Protein AF-A0A1X0U399-F1 (afdb_monomer)

Solvent-accessible surface area (backbone atoms only — not comparable to full-atom values): 4858 Å² total; per-residue (Å²): 131,66,64,55,65,74,42,85,93,48,48,71,66,57,50,51,50,39,46,75,72,70,36,84,44,57,71,55,42,54,76,54,52,73,66,56,58,50,54,53,35,44,75,69,66,49,54,81,44,72,66,49,60,54,52,54,51,51,53,43,47,65,47,62,48,80,78,72,50,80,84,53,56,66,66,64,77,76,111

Structure (mmCIF, N/CA/C/O backbone):
data_AF-A0A1X0U399-F1
#
_entry.id   AF-A0A1X0U399-F1
#
loop_
_atom_site.group_PDB
_atom_site.id
_atom_site.type_symbol
_atom_site.label_atom_id
_atom_site.label_alt_id
_atom_site.label_comp_id
_atom_site.label_asym_id
_atom_site.label_entity_id
_atom_site.label_seq_id
_atom_site.pdbx_PDB_ins_code
_atom_site.Cartn_x
_atom_site.Cartn_y
_atom_site.Cartn_z
_atom_site.occupancy
_atom_site.B_iso_or_equiv
_atom_site.auth_seq_id
_atom_site.auth_comp_id
_atom_site.auth_asym_id
_atom_site.auth_atom_id
_atom_site.pdbx_PDB_model_num
ATOM 1 N N . MET A 1 1 ? -12.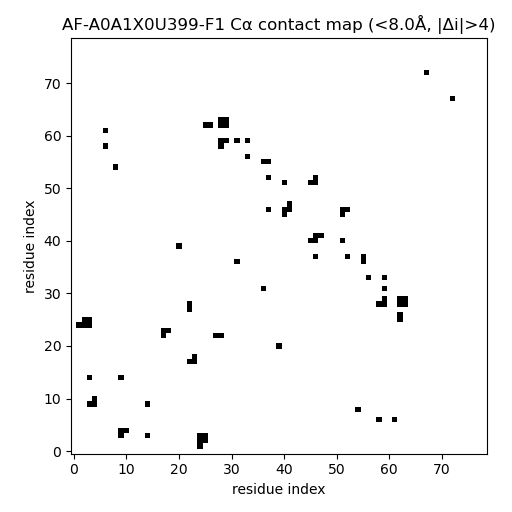482 10.710 1.697 1.00 68.50 1 MET A N 1
ATOM 2 C CA . MET A 1 1 ? -11.097 10.624 2.207 1.00 68.50 1 MET A CA 1
ATOM 3 C C . MET A 1 1 ? -10.629 9.212 1.926 1.00 68.50 1 MET A C 1
ATOM 5 O O . MET A 1 1 ? -11.382 8.300 2.240 1.00 68.50 1 MET A O 1
ATOM 9 N N . SER A 1 2 ? -9.495 9.049 1.245 1.00 84.00 2 SER A N 1
ATOM 10 C CA . SER A 1 2 ? -9.002 7.735 0.816 1.00 84.00 2 SER A CA 1
ATOM 11 C C . SER A 1 2 ? -8.782 6.797 2.000 1.00 84.00 2 SER A C 1
ATOM 13 O O . SER A 1 2 ? -8.334 7.229 3.066 1.00 84.00 2 SER A O 1
ATOM 15 N N . ASP A 1 3 ? -9.085 5.516 1.808 1.00 86.19 3 ASP A N 1
ATOM 16 C CA . ASP A 1 3 ? -8.892 4.486 2.827 1.00 86.19 3 ASP A CA 1
ATOM 17 C C . ASP A 1 3 ? -7.417 4.315 3.194 1.00 86.19 3 ASP A C 1
ATOM 19 O O . ASP A 1 3 ? -7.104 4.046 4.354 1.00 86.19 3 ASP A O 1
ATOM 23 N N . PHE A 1 4 ? -6.503 4.592 2.264 1.00 87.94 4 PHE A N 1
ATOM 24 C CA . PHE A 1 4 ? -5.068 4.572 2.526 1.00 87.94 4 PHE A CA 1
ATOM 25 C C . PHE A 1 4 ? -4.635 5.601 3.572 1.00 87.94 4 PHE A C 1
ATOM 27 O O . PHE A 1 4 ? -3.721 5.327 4.344 1.00 87.94 4 PHE A O 1
ATOM 34 N N . LYS A 1 5 ? -5.347 6.729 3.713 1.00 88.31 5 LYS A N 1
ATOM 35 C CA . LYS A 1 5 ? -5.066 7.724 4.766 1.00 88.31 5 LYS A CA 1
ATOM 36 C C . LYS A 1 5 ? -5.372 7.225 6.181 1.00 88.31 5 LYS A C 1
ATOM 38 O O . LYS A 1 5 ? -4.994 7.878 7.150 1.00 88.31 5 LYS A O 1
ATOM 43 N N . LYS A 1 6 ? -6.050 6.081 6.330 1.00 88.81 6 LYS A N 1
ATOM 44 C CA . LYS A 1 6 ? -6.232 5.414 7.631 1.00 88.81 6 LYS A CA 1
ATOM 45 C C . LYS A 1 6 ? -4.966 4.674 8.071 1.00 88.81 6 LYS A C 1
ATOM 47 O O . LYS A 1 6 ? -4.857 4.316 9.248 1.00 88.81 6 LYS A O 1
ATOM 52 N N . ILE A 1 7 ? -4.053 4.397 7.142 1.00 87.00 7 ILE A N 1
ATOM 53 C CA . ILE A 1 7 ? -2.774 3.748 7.402 1.00 87.00 7 ILE A CA 1
ATOM 54 C C . ILE A 1 7 ? -1.793 4.828 7.894 1.00 87.00 7 ILE A C 1
ATOM 56 O O . ILE A 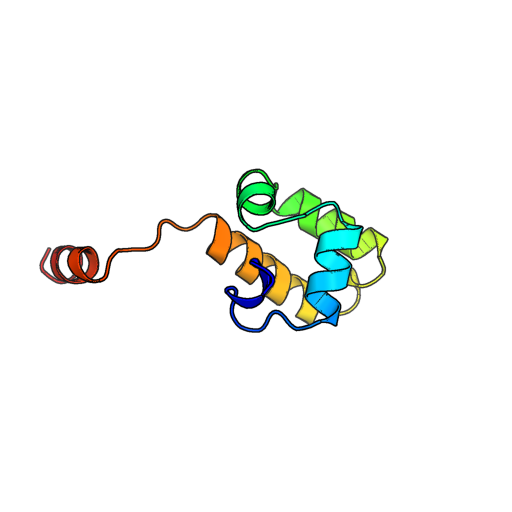1 7 ? -1.619 5.842 7.214 1.00 87.00 7 ILE A O 1
ATOM 60 N N . PRO A 1 8 ? -1.157 4.657 9.068 1.00 84.19 8 PRO A N 1
ATOM 61 C CA . PRO A 1 8 ? -0.167 5.610 9.563 1.00 84.19 8 PRO A CA 1
ATOM 62 C C . PRO A 1 8 ? 0.927 5.885 8.526 1.00 84.19 8 PRO A C 1
ATOM 64 O O . PRO A 1 8 ? 1.324 4.982 7.803 1.00 84.19 8 PRO A O 1
ATOM 67 N N . TYR A 1 9 ? 1.426 7.121 8.460 1.00 80.38 9 TYR A N 1
ATOM 68 C CA . TYR A 1 9 ? 2.546 7.522 7.590 1.00 80.38 9 TYR A CA 1
ATOM 69 C C . TYR A 1 9 ? 2.316 7.399 6.072 1.00 80.38 9 TYR A C 1
ATOM 71 O O . TYR A 1 9 ? 3.226 7.699 5.301 1.00 80.38 9 TYR A O 1
ATOM 79 N N . VAL A 1 10 ? 1.109 7.041 5.617 1.00 87.00 10 VAL A N 1
ATOM 80 C CA . VAL A 1 10 ? 0.775 7.033 4.186 1.00 87.00 10 VAL A CA 1
ATOM 81 C C . VAL A 1 10 ? 0.432 8.446 3.704 1.00 87.00 10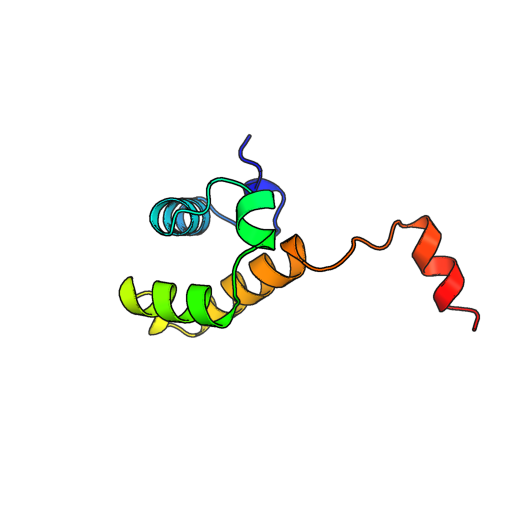 VAL A C 1
ATOM 83 O O . VAL A 1 10 ? -0.669 8.970 3.902 1.00 87.00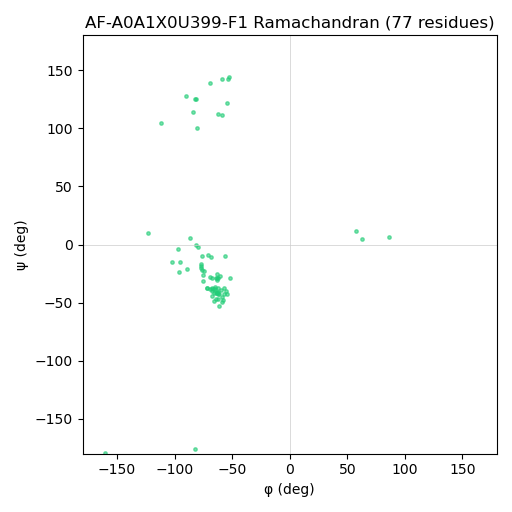 10 VAL A O 1
ATOM 86 N N . GLY A 1 11 ? 1.422 9.072 3.062 1.00 87.19 11 GLY A N 1
ATOM 87 C CA . GLY A 1 11 ? 1.309 10.363 2.380 1.00 87.19 11 GLY A CA 1
ATOM 88 C C . GLY A 1 11 ? 0.724 10.254 0.967 1.00 87.19 11 GLY A C 1
ATOM 89 O O . GLY A 1 11 ? 0.286 9.192 0.538 1.00 87.19 11 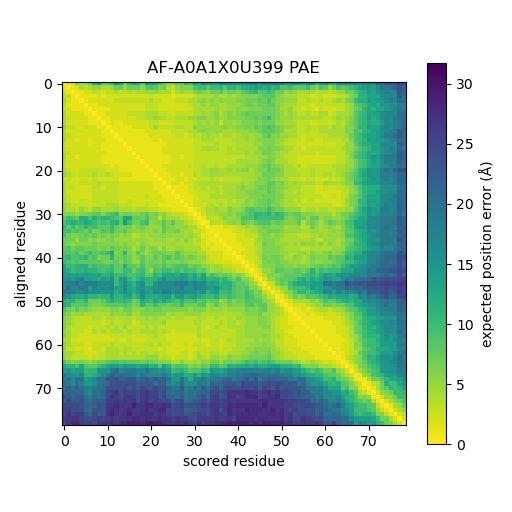GLY A O 1
ATOM 90 N N . GLU A 1 12 ? 0.666 11.372 0.239 1.00 90.19 12 GLU A N 1
ATOM 91 C CA . GLU A 1 12 ? 0.151 11.410 -1.146 1.00 90.19 12 GLU A CA 1
ATOM 92 C C . GLU A 1 12 ? 1.024 10.622 -2.130 1.00 90.19 12 GLU A C 1
ATOM 94 O O . GLU A 1 12 ? 0.489 9.918 -2.983 1.00 90.19 12 GLU A O 1
ATOM 99 N N . ALA A 1 13 ? 2.350 10.676 -1.970 1.00 85.94 13 ALA A N 1
ATOM 100 C CA . ALA A 1 13 ? 3.283 9.924 -2.809 1.00 85.94 13 ALA A CA 1
ATOM 101 C C . ALA A 1 13 ? 3.052 8.409 -2.686 1.00 85.94 13 ALA A C 1
ATOM 103 O O . ALA A 1 13 ? 2.775 7.745 -3.676 1.00 85.94 13 ALA A O 1
ATOM 104 N N . THR A 1 14 ? 3.037 7.884 -1.457 1.00 85.25 14 THR A N 1
ATOM 105 C CA . THR A 1 14 ? 2.805 6.454 -1.201 1.00 85.25 14 THR A CA 1
ATOM 106 C C . THR A 1 14 ? 1.429 5.992 -1.673 1.00 85.25 14 THR A C 1
ATOM 108 O O . THR A 1 14 ? 1.294 4.892 -2.188 1.00 85.25 14 THR A O 1
ATOM 111 N N . GLU A 1 15 ? 0.397 6.820 -1.517 1.00 89.69 15 GLU A N 1
ATOM 112 C CA . GLU A 1 15 ? -0.927 6.518 -2.063 1.00 89.69 15 GLU A CA 1
ATOM 113 C C . GLU A 1 15 ? -0.918 6.445 -3.596 1.00 89.69 15 GLU A C 1
ATOM 115 O O . GLU A 1 15 ? -1.513 5.535 -4.167 1.00 89.69 15 GLU A O 1
ATOM 120 N N . THR A 1 16 ? -0.214 7.364 -4.258 1.00 88.88 16 THR A N 1
ATOM 121 C CA . THR A 1 16 ? -0.060 7.352 -5.719 1.00 88.88 16 THR A CA 1
ATOM 122 C C . THR A 1 16 ? 0.666 6.093 -6.184 1.00 88.88 16 THR A C 1
ATOM 124 O O . THR A 1 16 ? 0.226 5.460 -7.141 1.00 88.88 16 THR A O 1
ATOM 127 N N . ASP A 1 17 ? 1.719 5.688 -5.472 1.00 84.88 17 ASP A N 1
ATOM 128 C CA . ASP A 1 17 ? 2.445 4.455 -5.767 1.00 84.88 17 ASP A CA 1
ATOM 129 C C . ASP A 1 17 ? 1.533 3.230 -5.608 1.00 84.88 17 ASP A C 1
ATOM 131 O O . ASP A 1 17 ? 1.457 2.401 -6.507 1.00 84.88 17 ASP A O 1
ATOM 135 N N . LEU A 1 18 ? 0.773 3.135 -4.509 1.00 86.94 18 LEU A N 1
ATOM 136 C CA . LEU A 1 18 ? -0.173 2.035 -4.281 1.00 86.94 18 LEU A CA 1
ATOM 137 C C . LEU A 1 18 ? -1.207 1.922 -5.407 1.00 86.94 18 LEU A C 1
ATOM 139 O O . LEU A 1 18 ? -1.464 0.820 -5.891 1.00 86.94 18 LEU A O 1
ATOM 143 N N . LEU A 1 19 ? -1.742 3.054 -5.868 1.00 89.31 19 LEU A N 1
ATOM 144 C CA . LEU A 1 19 ? -2.670 3.095 -6.997 1.00 89.31 19 LEU A CA 1
ATOM 145 C C . LEU A 1 19 ? -1.997 2.675 -8.310 1.00 89.31 19 LEU A C 1
ATOM 147 O O . LEU A 1 19 ? -2.586 1.915 -9.077 1.00 89.31 19 LEU A O 1
ATOM 151 N N . ALA A 1 20 ? -0.761 3.119 -8.562 1.00 86.38 20 ALA A N 1
ATOM 152 C CA . ALA A 1 20 ? 0.019 2.714 -9.734 1.00 86.38 20 ALA A CA 1
ATOM 153 C C . ALA A 1 20 ? 0.346 1.209 -9.729 1.00 86.38 20 ALA A C 1
ATOM 155 O O . ALA A 1 20 ? 0.443 0.593 -10.789 1.00 86.38 20 ALA A O 1
ATOM 156 N N . LEU A 1 21 ? 0.454 0.614 -8.540 1.00 81.44 21 LEU A N 1
ATOM 157 C CA . LEU A 1 21 ? 0.616 -0.823 -8.321 1.00 81.44 21 LEU A CA 1
ATOM 158 C C . LEU A 1 21 ? -0.693 -1.622 -8.423 1.00 81.44 21 LEU A C 1
ATOM 160 O O . LEU A 1 21 ? -0.671 -2.845 -8.316 1.00 81.44 21 LEU A O 1
ATOM 164 N N . GLY A 1 22 ? -1.829 -0.956 -8.645 1.00 87.25 22 GLY A N 1
ATOM 165 C CA . GLY A 1 22 ? -3.139 -1.595 -8.771 1.00 87.25 22 GLY A CA 1
ATOM 166 C C . GLY A 1 22 ? -3.860 -1.838 -7.442 1.00 87.25 22 GLY A C 1
ATOM 167 O O . GLY A 1 22 ? -4.931 -2.443 -7.441 1.00 87.25 22 GLY A O 1
ATOM 168 N N . TYR A 1 23 ? -3.329 -1.344 -6.320 1.00 89.06 23 TYR A N 1
ATOM 169 C CA . TYR A 1 23 ? -4.027 -1.367 -5.037 1.00 89.06 23 TYR A CA 1
ATOM 170 C C . TYR A 1 23 ? -4.970 -0.169 -4.945 1.00 89.06 23 TYR A C 1
ATOM 172 O O . TYR A 1 23 ? -4.539 0.980 -4.880 1.00 89.06 23 TYR A O 1
ATOM 180 N N . THR A 1 24 ? -6.275 -0.430 -4.918 1.00 90.69 24 THR A N 1
ATOM 181 C CA . THR A 1 24 ? -7.314 0.614 -4.922 1.00 90.69 24 THR A CA 1
ATOM 182 C C . THR A 1 24 ? -7.828 0.969 -3.530 1.00 90.69 24 THR A C 1
ATOM 184 O O . THR A 1 24 ? -8.351 2.062 -3.329 1.00 90.69 24 THR A O 1
ATOM 187 N N . ASP A 1 25 ? -7.693 0.052 -2.569 1.00 89.81 25 ASP A N 1
ATOM 188 C CA . ASP A 1 25 ? -8.140 0.217 -1.182 1.00 89.81 25 ASP A CA 1
ATOM 189 C C . ASP A 1 25 ? -7.437 -0.762 -0.212 1.00 89.81 25 ASP A C 1
ATOM 191 O O . ASP A 1 25 ? -6.609 -1.588 -0.605 1.00 89.81 25 ASP A O 1
ATOM 195 N N . ILE A 1 26 ? -7.777 -0.706 1.083 1.00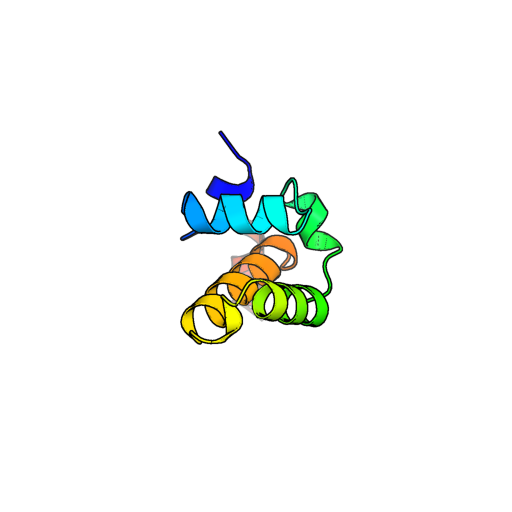 87.94 26 ILE A N 1
ATOM 196 C CA . ILE A 1 26 ? -7.226 -1.624 2.097 1.00 87.94 26 ILE A CA 1
ATOM 197 C C . ILE A 1 26 ? -7.607 -3.090 1.825 1.00 87.94 26 ILE A C 1
ATOM 199 O O . ILE A 1 26 ? -6.849 -3.987 2.187 1.00 87.94 26 ILE A O 1
ATOM 203 N N . ALA A 1 27 ? -8.759 -3.372 1.210 1.00 87.06 27 ALA A N 1
ATOM 204 C CA . ALA A 1 27 ? -9.158 -4.745 0.911 1.00 87.06 27 ALA A CA 1
ATOM 205 C C . ALA A 1 27 ? -8.268 -5.355 -0.182 1.00 87.06 27 ALA A C 1
ATOM 207 O O . ALA A 1 27 ? -7.847 -6.502 -0.039 1.00 87.06 27 ALA A O 1
ATOM 208 N N . SER A 1 28 ? -7.890 -4.573 -1.197 1.00 86.44 28 SER A N 1
ATOM 209 C CA . SER A 1 28 ? -6.931 -4.985 -2.230 1.00 86.44 28 SER A CA 1
ATOM 210 C C . SER A 1 28 ? -5.545 -5.326 -1.658 1.00 86.44 28 SER A C 1
ATOM 212 O O . SER A 1 28 ? -4.856 -6.193 -2.188 1.00 86.44 28 SER A O 1
ATOM 214 N N . LEU A 1 29 ? -5.168 -4.734 -0.516 1.00 86.06 29 LEU A N 1
ATOM 215 C CA . LEU A 1 29 ? -3.919 -5.041 0.195 1.00 86.06 29 LEU A CA 1
ATOM 216 C C . LEU A 1 29 ? -3.961 -6.353 0.996 1.00 86.06 29 LEU A C 1
ATOM 218 O O . LEU A 1 29 ? -2.911 -6.902 1.323 1.00 86.06 29 LEU A O 1
ATOM 222 N N . LYS A 1 30 ? -5.149 -6.872 1.332 1.00 81.19 30 LYS A N 1
ATOM 223 C CA . LYS A 1 30 ? -5.291 -8.115 2.120 1.00 81.19 30 LYS A CA 1
ATOM 224 C C . LYS A 1 30 ? -4.994 -9.380 1.327 1.00 81.19 30 LYS A C 1
ATOM 226 O O . LYS A 1 30 ? -4.721 -10.424 1.903 1.00 81.19 30 LYS A O 1
ATOM 231 N N . VAL A 1 31 ? -5.109 -9.294 0.009 1.00 78.69 31 VAL A N 1
ATOM 232 C CA . VAL A 1 31 ? -4.790 -10.395 -0.905 1.00 78.69 31 VAL A CA 1
ATOM 233 C C . VAL A 1 31 ? -3.385 -10.260 -1.488 1.00 78.69 31 VAL A C 1
ATOM 235 O O . VAL A 1 31 ? -2.948 -11.138 -2.223 1.00 78.69 31 VAL A O 1
ATOM 238 N N . ALA A 1 32 ? -2.683 -9.167 -1.174 1.00 78.25 32 ALA A N 1
ATOM 239 C CA . ALA A 1 32 ? -1.345 -8.912 -1.676 1.00 78.25 32 ALA A CA 1
ATOM 240 C C . ALA A 1 32 ? -0.337 -9.885 -1.053 1.00 78.25 32 ALA A C 1
ATOM 242 O O . ALA A 1 32 ? -0.369 -10.135 0.151 1.00 78.25 32 ALA A O 1
ATOM 243 N N . VAL A 1 33 ? 0.597 -10.387 -1.859 1.00 77.19 33 VAL A N 1
ATOM 244 C CA . VAL A 1 33 ? 1.758 -11.138 -1.374 1.00 77.19 33 VAL A CA 1
ATOM 245 C C . VAL A 1 33 ? 2.891 -10.147 -1.120 1.00 77.19 33 VAL A C 1
ATOM 247 O O . VAL A 1 33 ? 3.237 -9.352 -1.991 1.00 77.19 33 VAL A O 1
ATOM 250 N N . LEU A 1 34 ? 3.480 -10.178 0.079 1.00 74.69 34 LEU A N 1
ATOM 251 C CA . LEU A 1 34 ? 4.514 -9.216 0.482 1.00 74.69 34 LEU A CA 1
ATOM 252 C C . LEU A 1 34 ? 5.720 -9.203 -0.475 1.00 74.69 34 LEU A C 1
ATOM 254 O O . LEU A 1 34 ? 6.260 -8.135 -0.766 1.00 74.69 34 LEU A O 1
ATOM 258 N N . ASP A 1 35 ? 6.109 -10.373 -0.982 1.00 74.38 35 ASP A N 1
ATOM 259 C CA . ASP A 1 35 ? 7.203 -10.503 -1.948 1.00 74.38 35 ASP A CA 1
ATOM 260 C C . ASP A 1 35 ? 6.845 -9.871 -3.301 1.00 74.38 35 ASP A C 1
ATOM 262 O O . ASP A 1 35 ? 7.681 -9.200 -3.900 1.00 74.38 35 ASP A O 1
ATOM 266 N N . GLU A 1 36 ? 5.593 -9.987 -3.752 1.00 78.56 36 GLU A N 1
ATOM 267 C CA . GLU A 1 36 ? 5.127 -9.340 -4.985 1.00 78.56 36 GLU A CA 1
ATOM 268 C C . GLU A 1 36 ? 5.101 -7.819 -4.829 1.00 78.56 36 GLU A C 1
ATOM 270 O O . GLU A 1 36 ? 5.630 -7.108 -5.682 1.00 78.56 36 GLU A O 1
ATOM 275 N N . MET A 1 37 ? 4.587 -7.303 -3.703 1.00 78.56 37 MET A N 1
ATOM 276 C CA . MET A 1 37 ? 4.655 -5.867 -3.394 1.00 78.56 37 MET A CA 1
ATOM 277 C C . MET A 1 37 ? 6.099 -5.359 -3.453 1.00 78.56 37 MET A C 1
ATOM 279 O O . MET A 1 37 ? 6.364 -4.293 -4.005 1.00 78.56 37 MET A O 1
ATOM 283 N N . PHE A 1 38 ? 7.047 -6.131 -2.917 1.00 75.88 38 PHE A N 1
ATOM 284 C CA . PHE A 1 38 ? 8.461 -5.780 -2.953 1.00 75.88 38 PHE A CA 1
ATOM 285 C C . PHE A 1 38 ? 9.031 -5.772 -4.376 1.00 75.88 38 PHE A C 1
ATOM 287 O O . PHE A 1 38 ? 9.659 -4.786 -4.770 1.00 75.88 38 PHE A O 1
ATOM 294 N N . GLU A 1 39 ? 8.796 -6.818 -5.169 1.00 77.50 39 GLU A N 1
ATOM 295 C CA . GLU A 1 39 ? 9.255 -6.865 -6.563 1.00 77.50 39 GLU A CA 1
ATOM 296 C C . GLU A 1 39 ? 8.670 -5.718 -7.395 1.00 77.50 39 GLU A C 1
ATOM 298 O O . GLU A 1 39 ? 9.384 -5.070 -8.163 1.00 77.50 39 GLU A O 1
ATOM 303 N N . HIS A 1 40 ? 7.406 -5.371 -7.168 1.00 73.94 40 HIS A N 1
ATOM 304 C CA . HIS A 1 40 ? 6.791 -4.231 -7.826 1.00 73.94 40 HIS A CA 1
ATOM 305 C C . HIS A 1 40 ? 7.427 -2.887 -7.429 1.00 73.94 40 HIS A C 1
ATOM 307 O O . HIS A 1 40 ? 7.622 -2.024 -8.284 1.00 73.94 40 HIS A O 1
ATOM 313 N N . THR A 1 41 ? 7.838 -2.707 -6.169 1.00 72.06 41 THR A N 1
ATOM 314 C CA . THR A 1 41 ? 8.563 -1.487 -5.761 1.00 72.06 41 THR A CA 1
ATOM 315 C C . THR A 1 41 ? 9.956 -1.372 -6.379 1.00 72.06 41 THR A C 1
ATOM 317 O O . THR A 1 41 ? 10.420 -0.260 -6.632 1.00 72.06 41 THR A O 1
ATOM 320 N N . LYS A 1 42 ? 10.621 -2.495 -6.687 1.00 72.19 42 LYS A N 1
ATOM 321 C CA . LYS A 1 42 ? 11.862 -2.477 -7.479 1.00 72.19 42 LYS A CA 1
ATOM 322 C C . LYS A 1 42 ? 11.603 -2.047 -8.919 1.00 72.19 42 LYS A C 1
ATOM 324 O O . LYS A 1 42 ? 12.391 -1.284 -9.465 1.00 72.19 42 LYS A O 1
ATOM 329 N N . ALA A 1 43 ? 10.504 -2.510 -9.516 1.00 71.44 43 ALA A N 1
ATOM 330 C CA . ALA A 1 43 ? 10.131 -2.160 -10.887 1.00 71.44 43 ALA A CA 1
ATOM 331 C C . ALA A 1 43 ? 9.839 -0.657 -11.067 1.00 71.44 43 ALA A C 1
ATOM 333 O O . ALA A 1 43 ? 10.014 -0.129 -12.162 1.00 71.44 43 ALA A O 1
ATOM 334 N N . LEU A 1 44 ? 9.444 0.034 -9.993 1.00 68.44 44 LEU A N 1
ATOM 335 C CA . LEU A 1 44 ? 9.244 1.487 -9.961 1.00 68.44 44 LEU A CA 1
ATOM 336 C C . LEU A 1 44 ? 10.524 2.290 -9.637 1.00 68.44 44 LEU A C 1
ATOM 338 O O . LEU A 1 44 ? 10.439 3.496 -9.433 1.00 68.44 44 LEU A O 1
ATOM 342 N N . ASP A 1 45 ? 11.692 1.641 -9.534 1.00 68.88 45 ASP A N 1
ATOM 343 C CA . ASP A 1 45 ? 12.969 2.223 -9.061 1.00 68.88 45 ASP A CA 1
ATOM 344 C C . ASP A 1 45 ? 12.911 2.832 -7.638 1.00 68.88 45 ASP A C 1
ATOM 346 O O . ASP A 1 45 ? 13.848 3.464 -7.152 1.00 68.88 45 ASP A O 1
ATOM 350 N N . LEU A 1 46 ? 11.824 2.574 -6.902 1.00 65.06 46 LEU A N 1
ATOM 351 C CA . LEU A 1 46 ? 11.657 2.962 -5.496 1.00 65.06 46 LEU A CA 1
ATOM 352 C C . LEU A 1 46 ? 12.470 2.049 -4.558 1.00 65.06 46 LEU A C 1
ATOM 354 O O . LEU A 1 46 ? 12.806 2.425 -3.434 1.00 65.06 46 LEU A O 1
ATOM 358 N N . GLY A 1 47 ? 12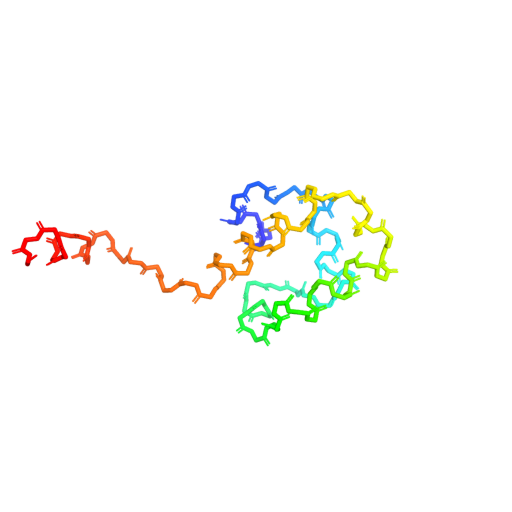.803 0.839 -5.021 1.00 56.34 47 GLY A N 1
ATOM 359 C CA . GLY A 1 47 ? 13.484 -0.210 -4.254 1.00 56.34 47 GLY A CA 1
ATOM 360 C C . GLY A 1 47 ? 14.962 0.045 -3.934 1.00 56.34 47 GLY A C 1
ATOM 361 O O . GLY A 1 47 ? 15.541 -0.699 -3.142 1.00 56.34 47 GLY A O 1
ATOM 362 N N . SER A 1 48 ? 15.581 1.084 -4.500 1.00 57.59 48 SER A N 1
ATOM 363 C CA . SER A 1 48 ? 16.980 1.450 -4.230 1.00 57.59 48 SER A CA 1
ATOM 364 C C . SER A 1 48 ? 17.167 2.168 -2.884 1.00 57.59 48 SER A C 1
ATOM 366 O O . SER A 1 48 ? 18.274 2.204 -2.344 1.00 57.59 48 SER A O 1
ATOM 368 N N . ASN A 1 49 ? 16.082 2.676 -2.286 1.00 59.34 49 ASN A N 1
ATOM 369 C CA . ASN A 1 49 ? 16.107 3.387 -1.012 1.00 59.34 49 ASN A CA 1
ATOM 370 C C . ASN A 1 49 ? 15.391 2.546 0.063 1.00 59.34 49 ASN A C 1
ATOM 372 O O . ASN A 1 49 ? 14.163 2.462 0.092 1.00 59.34 49 ASN A O 1
ATOM 376 N N . GLY A 1 50 ? 16.145 1.907 0.967 1.00 61.47 50 GLY A N 1
ATOM 377 C CA . GLY A 1 50 ? 15.628 0.939 1.959 1.00 61.47 50 GLY A CA 1
ATOM 378 C C . GLY A 1 50 ? 14.511 1.450 2.888 1.00 61.47 50 GLY A C 1
ATOM 379 O O . GLY A 1 50 ? 13.869 0.661 3.582 1.00 61.47 50 GLY A O 1
ATOM 380 N N . TYR A 1 51 ? 14.236 2.757 2.883 1.00 68.56 51 TYR A N 1
ATOM 381 C CA . TYR A 1 51 ? 13.085 3.372 3.541 1.00 68.56 51 TYR A CA 1
ATOM 382 C C . TYR A 1 51 ? 11.741 2.881 2.975 1.00 68.56 51 TYR A C 1
ATOM 384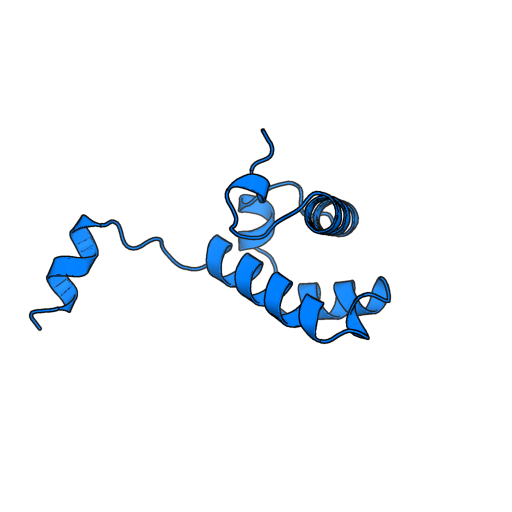 O O . TYR A 1 51 ? 10.831 2.581 3.750 1.00 68.56 51 TYR A O 1
ATOM 392 N N . PHE A 1 52 ? 11.627 2.715 1.650 1.00 69.75 52 PHE A N 1
ATOM 393 C CA . PHE A 1 52 ? 10.382 2.268 1.015 1.00 69.75 52 PHE A CA 1
ATOM 394 C C . PHE A 1 52 ? 9.992 0.862 1.472 1.00 69.75 52 PHE A C 1
ATOM 396 O O . PHE A 1 52 ? 8.838 0.629 1.824 1.00 69.75 52 PHE A O 1
ATOM 403 N N . LEU A 1 53 ? 10.960 -0.051 1.597 1.00 73.62 53 LEU A N 1
ATOM 404 C CA . LEU A 1 53 ? 10.705 -1.417 2.063 1.00 73.62 53 LEU A CA 1
ATOM 405 C C . LEU A 1 53 ? 9.993 -1.456 3.426 1.00 73.62 53 LEU A C 1
ATOM 407 O O . LEU A 1 53 ? 9.091 -2.267 3.640 1.00 73.62 53 LEU A O 1
ATOM 411 N N . ASN A 1 54 ? 10.374 -0.571 4.350 1.00 76.12 54 ASN A N 1
ATOM 412 C CA . ASN A 1 54 ? 9.766 -0.519 5.679 1.00 76.12 54 ASN A CA 1
ATOM 413 C C . ASN A 1 54 ? 8.335 0.032 5.642 1.00 76.12 54 ASN A C 1
ATOM 415 O O . ASN A 1 54 ? 7.471 -0.480 6.353 1.00 76.12 54 ASN A O 1
ATOM 419 N N . VAL A 1 55 ? 8.067 1.019 4.782 1.00 80.94 55 VAL A N 1
ATOM 420 C CA . VAL A 1 55 ? 6.719 1.573 4.585 1.00 80.94 55 VAL A CA 1
ATOM 421 C C . VAL A 1 55 ? 5.776 0.506 4.022 1.00 80.94 55 VAL A C 1
ATOM 423 O O . VAL A 1 55 ? 4.698 0.292 4.573 1.00 80.94 55 VAL A O 1
ATOM 426 N N . TYR A 1 56 ? 6.200 -0.239 2.998 1.00 80.81 56 TYR A N 1
ATOM 427 C CA . TYR A 1 56 ? 5.385 -1.298 2.391 1.00 80.81 56 TYR A CA 1
ATOM 428 C C . TYR A 1 56 ? 5.147 -2.488 3.328 1.00 80.81 56 TYR A C 1
ATOM 430 O O . TYR A 1 56 ? 4.026 -2.992 3.405 1.00 80.81 56 TYR A O 1
ATOM 438 N N . ARG A 1 57 ? 6.146 -2.883 4.130 1.00 84.56 57 ARG A N 1
ATOM 439 C CA . ARG A 1 57 ? 5.944 -3.867 5.209 1.00 84.56 57 ARG A CA 1
ATOM 440 C C . ARG A 1 57 ? 4.905 -3.398 6.219 1.00 84.56 57 ARG A C 1
ATOM 442 O O . ARG A 1 57 ? 4.036 -4.170 6.607 1.00 84.56 57 ARG A O 1
ATOM 449 N N . MET A 1 58 ? 4.974 -2.139 6.641 1.00 87.31 58 MET A N 1
ATOM 450 C CA . MET A 1 58 ? 4.014 -1.585 7.591 1.00 87.31 58 MET A CA 1
ATOM 451 C C . MET A 1 58 ? 2.593 -1.549 7.005 1.00 87.31 58 MET A C 1
ATOM 453 O O . MET A 1 58 ? 1.648 -1.923 7.696 1.00 87.31 58 MET A O 1
ATOM 457 N N . ILE A 1 59 ? 2.442 -1.163 5.733 1.00 87.69 59 ILE A N 1
ATOM 458 C CA . ILE A 1 59 ? 1.162 -1.201 5.004 1.00 87.69 59 ILE A CA 1
ATOM 459 C C . ILE A 1 59 ? 0.602 -2.628 4.978 1.00 87.69 59 ILE A C 1
ATOM 461 O O . ILE A 1 59 ? -0.560 -2.841 5.330 1.00 87.69 59 ILE A O 1
ATOM 465 N N . TYR A 1 60 ? 1.441 -3.608 4.634 1.00 86.88 60 TYR A N 1
ATOM 466 C CA . TYR A 1 60 ? 1.067 -5.019 4.616 1.00 86.88 60 TYR A CA 1
ATOM 467 C C . TYR A 1 60 ? 0.588 -5.500 5.991 1.00 86.88 60 TYR A C 1
ATOM 469 O O . TYR A 1 60 ? -0.496 -6.075 6.096 1.00 86.88 60 TYR A O 1
ATOM 477 N N . TYR A 1 61 ? 1.339 -5.223 7.062 1.00 86.38 61 TYR A N 1
ATOM 478 C CA . TYR A 1 61 ? 0.942 -5.617 8.415 1.00 86.38 61 TYR A CA 1
ATOM 479 C C . TYR A 1 61 ? -0.326 -4.913 8.877 1.00 86.38 61 TYR A C 1
ATOM 481 O O . TYR A 1 61 ? -1.161 -5.540 9.520 1.00 86.38 61 TYR A O 1
ATOM 489 N N . TYR A 1 62 ? -0.511 -3.641 8.537 1.00 87.44 62 TYR A N 1
ATOM 490 C CA . TYR A 1 62 ? -1.737 -2.929 8.869 1.00 87.44 62 TYR A CA 1
ATOM 491 C C . TYR A 1 62 ? -2.965 -3.578 8.216 1.00 87.44 62 TYR A C 1
ATOM 493 O O . TYR A 1 62 ? -4.010 -3.700 8.856 1.00 87.44 62 TYR A O 1
ATOM 501 N N . ALA A 1 63 ? -2.849 -3.987 6.950 1.00 87.06 63 ALA A N 1
ATOM 502 C CA . ALA A 1 63 ? -3.946 -4.612 6.218 1.00 87.06 63 ALA A CA 1
ATOM 503 C C . ALA A 1 63 ? -4.238 -6.044 6.705 1.00 87.06 63 ALA A C 1
ATOM 505 O O . ALA A 1 63 ? -5.407 -6.432 6.783 1.00 87.06 63 ALA A O 1
ATOM 506 N N . ASN A 1 64 ? -3.190 -6.802 7.049 1.00 83.06 64 ASN A N 1
ATOM 507 C CA . ASN A 1 64 ? -3.261 -8.246 7.299 1.00 83.06 64 ASN A CA 1
ATOM 508 C C . ASN A 1 64 ? -3.250 -8.654 8.779 1.00 83.06 64 ASN A C 1
ATOM 510 O O . ASN A 1 64 ? -3.601 -9.789 9.096 1.00 83.06 64 ASN A O 1
ATOM 514 N N . THR A 1 65 ? -2.883 -7.766 9.703 1.00 82.31 65 THR A N 1
ATOM 515 C CA . THR A 1 65 ? -2.938 -8.078 11.138 1.00 82.31 65 THR A CA 1
ATOM 516 C C . THR A 1 65 ? -4.368 -7.886 11.634 1.00 82.31 65 THR A C 1
ATOM 518 O O . THR A 1 65 ? -4.922 -6.791 11.473 1.00 82.31 65 THR A O 1
ATOM 52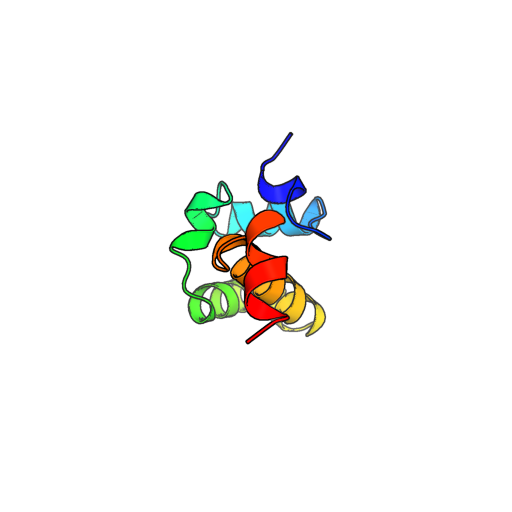1 N N . PRO A 1 66 ? -4.986 -8.903 12.266 1.00 70.38 66 PRO A N 1
ATOM 522 C CA . PRO A 1 66 ? -6.257 -8.720 12.946 1.00 70.38 66 PRO A CA 1
ATOM 523 C C . PRO A 1 66 ? -6.103 -7.580 13.948 1.00 70.38 66 PRO A C 1
ATOM 525 O O . PRO A 1 66 ? -5.233 -7.623 14.819 1.00 70.38 66 PRO A O 1
ATOM 528 N N . ARG A 1 67 ? -6.921 -6.533 13.820 1.00 67.06 67 ARG A N 1
ATOM 529 C CA . ARG A 1 67 ? -6.963 -5.502 14.852 1.00 67.06 67 ARG A CA 1
ATOM 530 C C . ARG A 1 67 ? -7.444 -6.182 16.122 1.00 67.06 67 ARG A C 1
ATOM 532 O O . ARG A 1 67 ? -8.593 -6.608 16.183 1.00 67.06 67 ARG A O 1
ATOM 539 N N . LEU A 1 68 ? -6.560 -6.293 17.109 1.00 57.56 68 LEU A N 1
ATOM 540 C CA . LEU A 1 68 ? -6.984 -6.588 18.464 1.00 57.56 68 LEU A CA 1
ATOM 541 C C . LEU A 1 68 ? -7.937 -5.465 18.849 1.00 57.56 68 LEU A C 1
ATOM 543 O O . LEU A 1 68 ? -7.540 -4.301 18.948 1.00 57.56 68 LEU A O 1
ATOM 547 N N . ASP A 1 69 ? -9.213 -5.809 18.987 1.00 55.78 69 ASP A N 1
ATOM 548 C CA . ASP A 1 69 ? -10.163 -4.909 19.611 1.00 55.78 69 ASP A CA 1
ATOM 549 C C . ASP A 1 69 ? -9.590 -4.525 20.976 1.00 55.78 69 ASP A C 1
ATOM 551 O O . ASP A 1 69 ? -8.975 -5.361 21.642 1.00 55.78 69 ASP A O 1
ATOM 555 N N . LYS A 1 70 ? -9.754 -3.274 21.418 1.00 56.44 70 LYS A N 1
ATOM 556 C CA . LYS A 1 70 ? -9.212 -2.841 22.725 1.00 56.44 70 LYS A CA 1
ATOM 557 C C . LYS A 1 70 ? -9.635 -3.777 23.866 1.00 56.44 70 LYS A C 1
ATOM 559 O O . LYS A 1 70 ? -8.874 -3.974 24.804 1.00 56.44 70 LYS A O 1
ATOM 564 N N . ASN A 1 71 ? -10.792 -4.417 23.719 1.00 56.25 71 ASN A N 1
ATOM 565 C CA . ASN A 1 71 ? -11.354 -5.380 24.662 1.00 56.25 71 ASN A CA 1
ATOM 566 C C . ASN A 1 71 ? -10.693 -6.776 24.623 1.00 56.25 71 ASN A C 1
ATOM 568 O O . ASN A 1 71 ? -10.987 -7.603 25.474 1.00 56.25 71 ASN A O 1
ATOM 572 N N . GLN A 1 72 ? -9.833 -7.067 23.643 1.00 52.97 72 GLN A N 1
ATOM 573 C CA . GLN A 1 72 ? -9.085 -8.328 23.512 1.00 52.97 72 GLN A CA 1
ATOM 574 C C . GLN A 1 72 ? -7.670 -8.234 24.111 1.00 52.97 72 GLN A C 1
ATOM 576 O O . GLN A 1 72 ? -7.025 -9.254 24.338 1.00 52.97 72 GLN A O 1
ATOM 581 N N . VAL A 1 73 ? -7.172 -7.019 24.373 1.00 53.12 73 VAL A N 1
ATOM 582 C CA . VAL A 1 73 ? -5.816 -6.793 24.908 1.00 53.12 73 VAL A CA 1
ATOM 583 C C . VAL A 1 73 ? -5.734 -7.148 26.400 1.00 53.12 73 VAL A C 1
ATOM 585 O O . VAL A 1 73 ? -4.708 -7.646 26.855 1.00 53.12 73 VAL A O 1
ATOM 588 N N . GLU A 1 74 ? -6.823 -6.976 27.155 1.00 51.62 74 GLU A N 1
ATOM 589 C CA . GLU A 1 74 ? -6.871 -7.321 28.586 1.00 51.62 74 GLU A CA 1
ATOM 590 C C . GLU A 1 74 ? -6.812 -8.835 28.841 1.00 51.62 74 GLU A C 1
ATOM 592 O O . GLU A 1 74 ? -6.294 -9.267 29.867 1.00 51.62 74 GLU A O 1
ATOM 597 N N . THR A 1 75 ? -7.282 -9.660 27.901 1.00 45.47 75 THR A N 1
ATOM 598 C CA . THR A 1 75 ? -7.336 -11.120 28.081 1.00 45.47 75 THR A CA 1
ATOM 599 C C . THR A 1 75 ? -5.966 -11.788 27.943 1.00 45.47 75 THR A C 1
ATOM 601 O O . THR A 1 75 ? -5.735 -12.831 28.544 1.00 45.47 75 THR A O 1
ATOM 604 N N . VAL A 1 76 ? -5.035 -11.192 27.190 1.00 49.81 76 VAL A N 1
ATOM 605 C CA . VAL A 1 76 ? -3.697 -11.774 26.958 1.00 49.81 76 VAL A CA 1
ATOM 606 C C . VAL A 1 76 ? -2.687 -11.345 28.031 1.00 49.81 76 VAL A C 1
ATOM 608 O O . VAL A 1 76 ? -1.700 -12.032 28.253 1.00 49.81 76 VAL A O 1
ATOM 611 N N . ALA A 1 77 ? -2.937 -10.244 28.745 1.00 45.16 77 ALA A N 1
ATOM 612 C CA . ALA A 1 77 ? -2.038 -9.741 29.789 1.00 45.16 77 ALA A CA 1
ATOM 613 C C . ALA A 1 77 ? -2.182 -10.452 31.157 1.00 45.16 77 ALA A C 1
ATOM 615 O O . ALA A 1 77 ? -1.472 -10.101 32.098 1.00 45.16 77 ALA A O 1
ATOM 616 N N . LEU A 1 78 ? -3.094 -11.426 31.280 1.00 44.75 78 LEU A N 1
ATOM 617 C CA . LEU A 1 78 ? -3.414 -12.140 32.528 1.00 44.75 78 LEU A CA 1
ATOM 618 C C . LEU A 1 78 ? -3.259 -13.673 32.439 1.00 44.75 78 LEU A C 1
ATOM 620 O O . LEU A 1 78 ? -3.684 -14.366 33.364 1.00 44.75 78 LEU A O 1
ATOM 624 N N . ALA A 1 79 ? -2.674 -14.199 31.358 1.00 39.69 79 ALA A N 1
ATOM 625 C CA . ALA A 1 79 ? -2.440 -15.635 31.163 1.00 39.69 79 ALA A CA 1
ATOM 626 C C . ALA A 1 79 ? -0.959 -16.006 31.305 1.00 39.69 79 ALA A C 1
ATOM 628 O O . ALA A 1 79 ? -0.110 -15.260 30.767 1.00 39.69 79 ALA A O 1
#

Mean predicted aligned error: 8.9 Å

Sequence (79 aa):
MSDFKKIPYVGEATETDLLALGYTDIASLKVAVLDEMFEHTKALDLGSNGYFLNVYRMIYYYANTPRLDKNQVETVALA

Radius of gyration: 14.48 Å; Cα contacts (8 Å, |Δi|>4): 45; chains: 1; bounding box: 28×27×43 Å

Nearest PDB structures (foldseek):
  2bke-assembly1_A  TM=5.566E-01  e=2.213E-01  Saccharolobus solfataricus P2
  2uvw-assembly1_A  TM=5.229E-01  e=4.530E-01  Saccharolobus solfataricus P2
  4f4x-assembly1_A  TM=5.804E-01  e=9.272E-01  Sulfolobus acidocaldarius DSM 639
  6yxx-assembly1_BS  TM=4.878E-01  e=4.932E+00  Trypanosoma brucei brucei
  7a5p-assembly1_q  TM=5.937E-01  e=8.440E+00  Homo sapiens

Organism: NCBI:txid199

InterPro domains:
  IPR021725 Pathogenicity locus [PF11731] (2-65)

Foldseek 3Di:
DAQQVVQPPDDPVNVVLCVVVVNRHLQSLQPDDLVVVQVSCVVVVNNVDCVVNVVSVSSSCVSHPPPCDPVNVVVVVPD

pLDDT: mean 75.61, std 13.46, range [39.69, 90.69]

Secondary structure (DSSP, 8-state):
--GGGGSTT--HHHHHHHHHTT--SHHHHHS--HHHHHHHHHHTTGGGSHHHHHHHHHHHHHHHS----HHHHHHHTT-